Protein AF-A0A2S1LBQ6-F1 (afdb_monomer)

Solvent-accessible surface area (backbone atoms only — not comparable to full-atom values): 3784 Å² total; per-residue (Å²): 115,74,65,58,57,51,54,51,53,52,52,52,47,52,52,50,51,51,51,53,49,48,40,63,75,75,32,53,94,71,51,45,81,65,47,52,51,52,47,52,51,52,54,52,50,48,51,50,51,50,51,49,52,52,54,55,52,53,63,55,60,67,63,72,76,116

Structure (mmCIF, N/CA/C/O backbone):
data_AF-A0A2S1LBQ6-F1
#
_entry.id   AF-A0A2S1LBQ6-F1
#
loop_
_atom_site.group_PDB
_atom_site.id
_atom_site.type_symbol
_atom_site.label_atom_id
_atom_site.label_alt_id
_atom_site.label_comp_id
_atom_site.label_asym_id
_atom_site.label_entity_id
_atom_site.label_seq_id
_atom_site.pdbx_PDB_ins_code
_atom_site.Cartn_x
_atom_site.Cartn_y
_atom_site.Cartn_z
_atom_site.occupancy
_atom_site.B_iso_or_equiv
_atom_site.auth_seq_id
_atom_site.auth_comp_id
_atom_site.auth_asym_id
_atom_site.auth_atom_id
_atom_site.pdbx_PDB_model_num
ATOM 1 N N . MET A 1 1 ? -8.382 9.543 19.460 1.00 53.81 1 MET A N 1
ATOM 2 C CA . MET A 1 1 ? -7.172 8.749 19.136 1.00 53.81 1 MET A CA 1
ATOM 3 C C . MET A 1 1 ? -7.401 7.656 18.081 1.00 53.81 1 MET A C 1
ATOM 5 O O . MET A 1 1 ? -6.780 7.733 17.034 1.00 53.81 1 MET A O 1
ATOM 9 N N . LYS A 1 2 ? -8.300 6.670 18.273 1.00 59.81 2 LYS A N 1
ATOM 10 C CA . LYS A 1 2 ? -8.465 5.540 17.318 1.00 59.81 2 LYS A CA 1
ATOM 11 C C . LYS A 1 2 ? -8.959 5.928 15.909 1.00 59.81 2 LYS A C 1
ATOM 13 O O . LYS A 1 2 ? -8.574 5.291 14.938 1.00 59.81 2 LYS A O 1
ATOM 18 N N . LYS A 1 3 ? -9.784 6.979 15.791 1.00 66.56 3 LYS A N 1
ATOM 19 C CA . LYS A 1 3 ? -10.310 7.461 14.496 1.00 66.56 3 LYS A CA 1
ATOM 20 C C . LYS A 1 3 ? -9.207 8.041 13.598 1.00 66.56 3 LYS A C 1
ATOM 22 O O . LYS A 1 3 ? -9.184 7.752 12.414 1.00 66.56 3 LYS A O 1
ATOM 27 N N . ILE A 1 4 ? -8.255 8.780 14.173 1.00 77.88 4 ILE A N 1
ATOM 28 C CA . ILE A 1 4 ? -7.101 9.343 13.450 1.00 77.88 4 ILE A CA 1
ATOM 29 C C . ILE A 1 4 ? -6.214 8.241 12.873 1.00 77.88 4 ILE A C 1
ATOM 31 O O . ILE A 1 4 ? -5.862 8.310 11.703 1.00 77.88 4 ILE A O 1
ATOM 35 N N . ALA A 1 5 ? -5.928 7.191 13.649 1.00 75.00 5 ALA A N 1
ATOM 36 C CA . ALA A 1 5 ? -5.167 6.043 13.156 1.00 75.00 5 ALA A CA 1
ATOM 37 C C . ALA A 1 5 ? -5.882 5.328 11.993 1.00 75.00 5 ALA A C 1
ATOM 39 O O . ALA A 1 5 ? -5.235 4.904 11.040 1.00 75.00 5 ALA A O 1
ATOM 40 N N . PHE A 1 6 ? -7.218 5.248 12.034 1.00 75.12 6 PHE A N 1
ATOM 41 C CA . PHE A 1 6 ? -8.016 4.700 10.936 1.00 75.12 6 PHE A CA 1
ATOM 42 C C . PHE A 1 6 ? -7.932 5.568 9.672 1.00 75.12 6 PHE A C 1
ATOM 44 O O . PHE A 1 6 ? -7.654 5.042 8.599 1.00 75.12 6 PHE A O 1
ATOM 51 N N . TYR A 1 7 ? -8.108 6.890 9.791 1.00 79.31 7 TYR A N 1
ATOM 52 C CA . TYR A 1 7 ? -8.000 7.801 8.645 1.00 79.31 7 TYR A CA 1
ATOM 53 C C . TYR A 1 7 ? -6.578 7.860 8.065 1.00 79.31 7 TYR A C 1
ATOM 55 O O . TYR A 1 7 ? -6.433 7.869 6.846 1.00 79.31 7 TYR A O 1
ATOM 63 N N . LEU A 1 8 ? -5.531 7.822 8.900 1.00 83.50 8 LEU A N 1
ATOM 64 C CA . LEU A 1 8 ? -4.144 7.724 8.427 1.00 83.50 8 LEU A CA 1
ATOM 65 C C . LEU A 1 8 ? -3.903 6.423 7.656 1.00 83.50 8 LEU A C 1
ATOM 67 O O . LEU A 1 8 ? -3.340 6.451 6.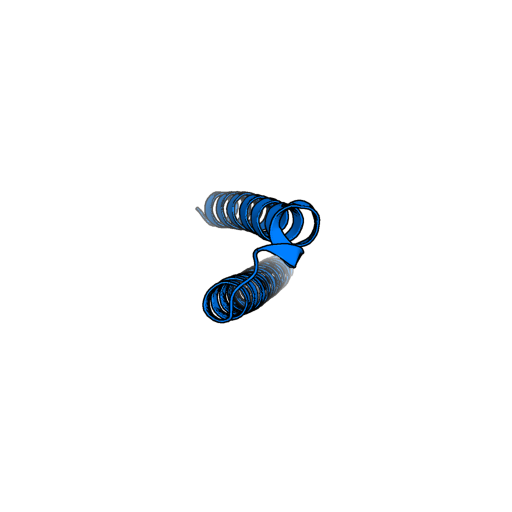566 1.00 83.50 8 LEU A O 1
ATOM 71 N N . SER A 1 9 ? -4.353 5.291 8.207 1.00 74.75 9 SER A N 1
ATOM 72 C CA . SER A 1 9 ? -4.241 3.985 7.551 1.00 74.75 9 SER A CA 1
ATOM 73 C C . SER A 1 9 ? -4.985 3.962 6.215 1.00 74.75 9 SER A C 1
ATOM 75 O O . SER A 1 9 ? -4.493 3.370 5.258 1.00 74.75 9 SER A O 1
ATOM 77 N N . LEU A 1 10 ? -6.145 4.620 6.133 1.00 81.25 10 LEU A N 1
ATOM 78 C CA . LEU A 1 10 ? -6.918 4.749 4.899 1.00 81.25 10 LEU A CA 1
ATOM 79 C C . LEU A 1 10 ? -6.149 5.558 3.845 1.00 81.25 10 LEU A C 1
ATOM 81 O O . LEU A 1 10 ? -6.053 5.137 2.696 1.00 81.25 10 LEU A O 1
ATOM 85 N N . PHE A 1 11 ? -5.568 6.691 4.244 1.00 87.44 11 PHE A N 1
ATOM 86 C CA . PHE A 1 11 ? -4.818 7.570 3.346 1.00 87.44 11 PHE A CA 1
ATOM 87 C C . PHE A 1 11 ? -3.550 6.891 2.807 1.00 87.44 11 PHE A C 1
ATOM 89 O O . PHE A 1 11 ? -3.300 6.905 1.604 1.00 87.44 11 PHE A O 1
ATOM 96 N N . ILE A 1 12 ? -2.796 6.220 3.686 1.00 84.06 12 ILE A N 1
ATOM 97 C CA . ILE A 1 12 ? -1.629 5.402 3.320 1.00 84.06 12 ILE A CA 1
ATOM 98 C C . ILE A 1 12 ? -2.025 4.276 2.367 1.00 84.06 12 ILE A C 1
ATOM 100 O O . ILE A 1 12 ? -1.349 4.058 1.365 1.00 84.06 12 ILE A O 1
ATOM 104 N N . SER A 1 13 ? -3.143 3.595 2.630 1.00 78.12 13 SER A N 1
ATOM 105 C CA . SER A 1 13 ? -3.638 2.545 1.740 1.00 78.12 13 SER A CA 1
ATOM 106 C C . SER A 1 13 ? -3.972 3.088 0.350 1.00 78.12 13 SER A C 1
ATOM 108 O O . SER A 1 13 ? -3.644 2.446 -0.644 1.00 78.12 13 SER A O 1
ATOM 110 N N . LEU A 1 14 ? -4.595 4.266 0.259 1.00 84.94 14 LEU A N 1
ATOM 111 C CA . LEU A 1 14 ? -4.941 4.893 -1.018 1.00 84.94 14 LEU A CA 1
ATOM 112 C C . LEU A 1 14 ? -3.687 5.287 -1.816 1.00 84.94 14 LEU A C 1
ATOM 114 O O . LEU A 1 14 ? -3.616 5.058 -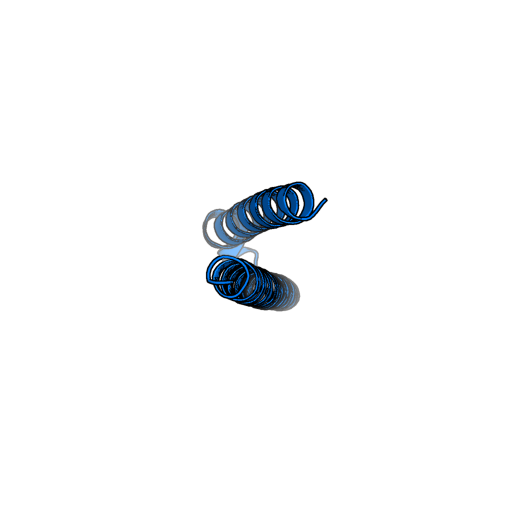3.023 1.00 84.94 14 LEU A O 1
ATOM 118 N N . TYR A 1 15 ? -2.671 5.813 -1.127 1.00 86.38 15 TYR A N 1
ATOM 119 C CA . TYR A 1 15 ? -1.374 6.142 -1.720 1.00 86.38 15 TYR A CA 1
ATOM 120 C C . TYR A 1 15 ? -0.630 4.899 -2.237 1.00 86.38 15 TYR A C 1
ATOM 122 O O . TYR A 1 15 ? -0.068 4.923 -3.336 1.00 86.38 15 TYR A O 1
ATOM 130 N N . LEU A 1 16 ? -0.672 3.791 -1.486 1.00 79.75 16 LEU A N 1
ATOM 131 C CA . LEU A 1 16 ? -0.131 2.500 -1.925 1.00 79.75 16 LEU A CA 1
ATOM 132 C C . LEU A 1 16 ? -0.831 2.002 -3.195 1.00 79.75 16 LEU A C 1
ATOM 134 O O . LEU A 1 16 ? -0.163 1.593 -4.139 1.00 79.75 16 LEU A O 1
ATOM 138 N N . VAL A 1 17 ? -2.164 2.076 -3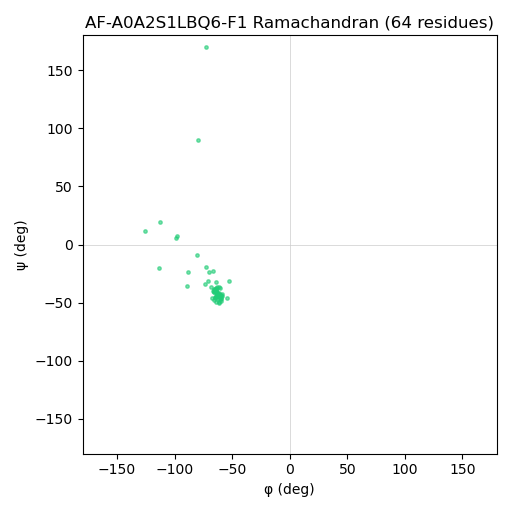.255 1.00 83.25 17 VAL A N 1
ATOM 139 C CA . VAL A 1 17 ? -2.932 1.663 -4.444 1.00 83.25 17 VAL A CA 1
ATOM 140 C C . VAL A 1 17 ? -2.546 2.494 -5.665 1.00 83.25 17 VAL A C 1
ATOM 142 O O . VAL A 1 17 ? -2.342 1.932 -6.743 1.00 83.25 17 VAL A O 1
ATOM 145 N N . PHE A 1 18 ? -2.404 3.811 -5.505 1.00 84.44 18 PHE A N 1
ATOM 146 C CA . PHE A 1 18 ? -1.978 4.690 -6.594 1.00 84.44 18 PHE A CA 1
ATOM 147 C C . PHE A 1 18 ? -0.566 4.343 -7.078 1.00 84.44 18 PHE A C 1
ATOM 149 O O . PHE A 1 18 ? -0.331 4.239 -8.279 1.00 84.44 18 PHE A O 1
ATOM 156 N N . THR A 1 19 ? 0.354 4.087 -6.146 1.00 81.88 19 THR A N 1
ATOM 157 C CA . THR A 1 19 ? 1.733 3.684 -6.450 1.00 81.88 19 THR A CA 1
ATOM 158 C C . THR A 1 19 ? 1.771 2.363 -7.216 1.00 81.88 19 THR A C 1
ATOM 160 O O . THR A 1 19 ? 2.374 2.292 -8.284 1.00 81.88 19 THR A O 1
ATOM 163 N N . ILE A 1 20 ? 1.072 1.336 -6.725 1.00 82.12 20 ILE A N 1
ATOM 164 C CA . ILE A 1 20 ? 0.977 0.021 -7.373 1.00 82.12 20 ILE A CA 1
ATOM 165 C C . ILE A 1 20 ? 0.375 0.154 -8.776 1.00 82.12 20 ILE A C 1
ATOM 167 O O . ILE A 1 20 ? 0.939 -0.380 -9.727 1.00 82.12 20 ILE A O 1
ATOM 171 N N . SER A 1 21 ? -0.728 0.897 -8.921 1.00 81.88 21 SER A N 1
ATOM 172 C CA . SER A 1 21 ? -1.422 1.076 -10.205 1.00 81.88 21 SER A CA 1
ATOM 173 C C . SER A 1 21 ? -0.566 1.834 -11.216 1.00 81.88 21 SER A C 1
ATOM 175 O O . SER A 1 21 ? -0.515 1.459 -12.383 1.00 81.88 21 SER A O 1
ATOM 177 N N . ASN 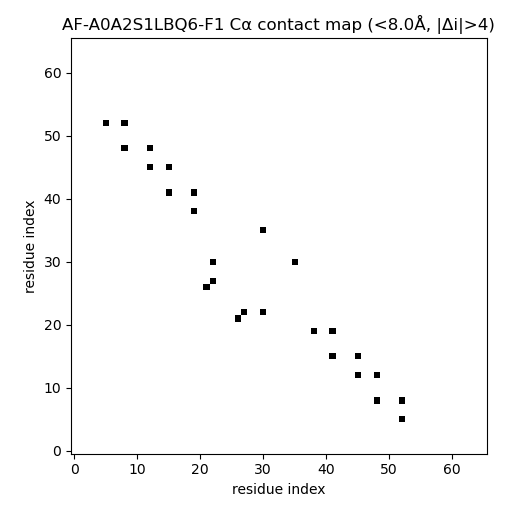A 1 22 ? 0.152 2.868 -10.771 1.00 83.19 22 ASN A N 1
ATOM 178 C CA . ASN A 1 22 ? 1.055 3.631 -11.627 1.00 83.19 22 ASN A CA 1
ATOM 179 C C . ASN A 1 22 ? 2.218 2.760 -12.130 1.00 83.19 22 ASN A C 1
ATOM 181 O O . ASN A 1 22 ? 2.605 2.832 -13.296 1.00 83.19 22 ASN A O 1
ATOM 185 N N . ILE A 1 23 ? 2.745 1.885 -11.268 1.00 81.12 23 ILE A N 1
ATOM 186 C CA . ILE A 1 23 ? 3.790 0.940 -11.662 1.00 81.12 23 ILE A CA 1
ATOM 187 C C . ILE A 1 23 ? 3.238 -0.096 -12.653 1.00 81.12 23 ILE A C 1
ATOM 189 O O . ILE A 1 23 ? 3.860 -0.330 -13.686 1.00 81.12 23 ILE A O 1
ATOM 193 N N . PHE A 1 24 ? 2.062 -0.667 -12.378 1.00 79.00 24 PHE A N 1
ATOM 194 C CA . PHE A 1 24 ? 1.421 -1.669 -13.237 1.00 79.00 24 PHE A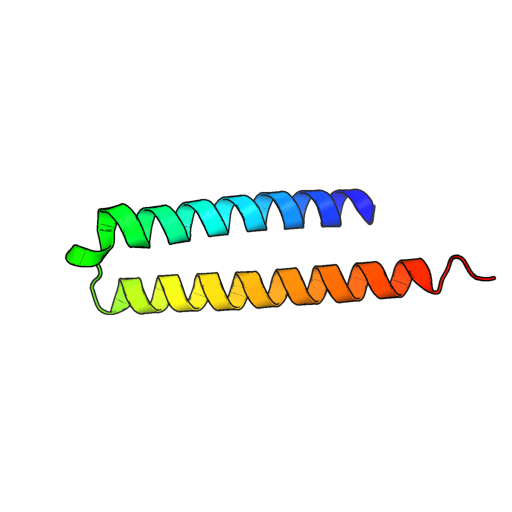 CA 1
ATOM 195 C C . PHE A 1 24 ? 1.026 -1.133 -14.619 1.00 79.00 24 PHE A C 1
ATOM 197 O O . PHE A 1 24 ? 1.129 -1.862 -15.598 1.00 79.00 24 PHE A O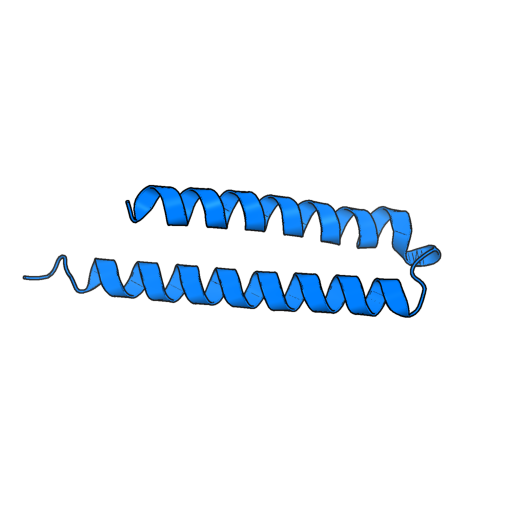 1
ATOM 204 N N . LEU A 1 25 ? 0.553 0.113 -14.706 1.00 77.94 25 LEU A N 1
ATOM 205 C CA . LEU A 1 25 ? 0.046 0.686 -15.958 1.00 77.94 25 LEU A CA 1
ATOM 206 C C . LEU A 1 25 ? 1.129 1.374 -16.790 1.00 77.94 25 LEU A C 1
ATOM 208 O O . LEU A 1 25 ? 1.072 1.316 -18.013 1.00 77.94 25 LEU A O 1
ATOM 212 N N . TYR A 1 26 ? 2.099 2.032 -16.150 1.00 77.19 26 TYR A N 1
ATOM 213 C CA . TYR A 1 26 ? 3.057 2.889 -16.859 1.00 77.19 26 TYR A CA 1
ATOM 214 C C . TYR A 1 26 ? 4.496 2.376 -16.831 1.00 77.19 26 TYR A C 1
ATOM 216 O O . TYR A 1 26 ? 5.307 2.805 -17.647 1.00 77.19 26 TYR A O 1
ATOM 224 N N . HIS A 1 27 ? 4.844 1.497 -15.888 1.00 72.19 27 HIS A N 1
ATOM 225 C CA . HIS A 1 27 ? 6.232 1.076 -15.670 1.00 72.19 27 HIS A CA 1
ATOM 226 C C . HIS A 1 27 ? 6.422 -0.440 -15.714 1.00 72.19 27 HIS A C 1
ATOM 228 O O . HIS A 1 27 ? 7.510 -0.906 -15.380 1.00 72.19 27 HIS A O 1
ATOM 234 N N . ILE A 1 28 ? 5.421 -1.207 -16.158 1.00 73.00 28 ILE A N 1
ATOM 235 C CA . ILE A 1 28 ? 5.504 -2.671 -16.202 1.00 73.00 28 ILE A CA 1
ATOM 236 C C . ILE A 1 28 ? 6.603 -3.151 -17.158 1.00 73.00 28 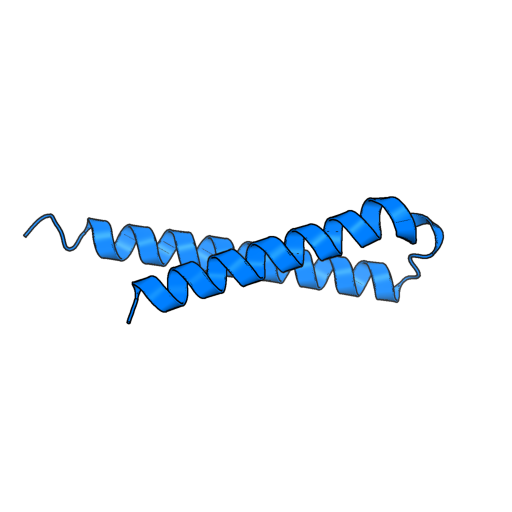ILE A C 1
ATOM 238 O O . ILE A 1 28 ? 7.364 -4.051 -16.816 1.00 73.00 28 ILE A O 1
ATOM 242 N N . ASP A 1 29 ? 6.789 -2.454 -18.282 1.00 70.38 29 ASP A N 1
ATOM 243 C CA . ASP A 1 29 ? 7.854 -2.731 -19.255 1.00 70.38 29 ASP A CA 1
ATOM 244 C C . ASP A 1 29 ? 9.248 -2.322 -18.754 1.00 70.38 29 ASP A C 1
ATOM 246 O O . ASP A 1 29 ? 10.266 -2.806 -19.246 1.00 70.38 29 ASP A O 1
ATOM 250 N N . LYS A 1 30 ? 9.315 -1.436 -17.751 1.00 69.62 30 LYS A N 1
ATOM 251 C CA . LYS A 1 30 ? 10.563 -1.047 -17.070 1.00 69.62 30 LYS A CA 1
ATOM 252 C C . LYS A 1 30 ? 10.768 -1.792 -15.754 1.00 69.62 30 LYS A C 1
ATOM 254 O O . LYS A 1 30 ? 11.704 -1.484 -15.008 1.00 69.62 30 LYS A O 1
ATOM 259 N N . LEU A 1 31 ? 9.896 -2.748 -15.443 1.00 68.44 31 LEU A N 1
ATOM 260 C CA . LEU A 1 31 ? 9.874 -3.404 -14.154 1.00 68.44 31 LEU A CA 1
ATOM 261 C C . LEU A 1 31 ? 10.957 -4.474 -14.094 1.00 68.44 31 LEU A C 1
ATOM 263 O O . LEU A 1 31 ? 10.770 -5.631 -14.457 1.00 68.44 31 LEU A O 1
ATOM 267 N N . ASN A 1 32 ? 12.132 -4.055 -13.639 1.00 70.12 32 ASN A N 1
ATOM 268 C CA . ASN A 1 32 ? 13.244 -4.961 -13.419 1.00 70.12 32 ASN A CA 1
ATOM 269 C C . ASN A 1 32 ? 12.985 -5.837 -12.174 1.00 70.12 32 ASN A C 1
ATOM 271 O O . ASN A 1 32 ? 12.072 -5.569 -11.392 1.00 70.12 32 ASN A O 1
ATOM 275 N N . GLN A 1 33 ? 13.806 -6.860 -11.938 1.00 68.31 33 GLN A N 1
ATOM 276 C CA . GLN A 1 33 ? 13.610 -7.841 -10.854 1.00 68.31 33 GLN A CA 1
ATOM 277 C C . GLN A 1 33 ? 13.412 -7.204 -9.453 1.00 68.31 33 GLN A C 1
ATOM 279 O O . GLN A 1 33 ? 12.628 -7.695 -8.641 1.00 68.31 33 GLN A O 1
ATOM 284 N N . TYR A 1 34 ? 14.033 -6.047 -9.196 1.00 69.38 34 TYR A N 1
ATOM 285 C CA . TYR A 1 34 ? 13.832 -5.243 -7.980 1.00 69.38 34 TYR A CA 1
ATOM 286 C C . TYR A 1 34 ? 12.464 -4.536 -7.906 1.00 69.38 34 TYR A C 1
ATOM 288 O O . TYR A 1 34 ? 11.913 -4.371 -6.818 1.00 69.38 34 TYR A O 1
ATOM 296 N N . GLY A 1 35 ? 11.891 -4.145 -9.046 1.00 72.81 35 GLY A N 1
ATOM 297 C CA . GLY A 1 35 ? 10.565 -3.528 -9.138 1.00 72.81 35 GLY A CA 1
ATOM 298 C C . GLY A 1 35 ? 9.441 -4.502 -8.783 1.00 72.81 35 GLY A C 1
ATOM 299 O O . GLY A 1 35 ? 8.505 -4.122 -8.082 1.00 72.81 35 GLY A O 1
ATOM 300 N N . TYR A 1 36 ? 9.583 -5.777 -9.160 1.00 77.06 36 TYR A N 1
ATOM 301 C CA . TYR A 1 36 ? 8.678 -6.842 -8.715 1.00 77.06 36 TYR A CA 1
ATOM 302 C C . TYR A 1 36 ? 8.748 -7.064 -7.198 1.00 77.06 36 TYR A C 1
ATOM 304 O O . TYR A 1 36 ? 7.711 -7.215 -6.555 1.00 77.06 36 TYR A O 1
ATOM 312 N N . GLY A 1 37 ? 9.948 -7.015 -6.607 1.00 78.62 37 GLY A N 1
ATOM 313 C CA . GLY A 1 37 ? 10.125 -7.089 -5.153 1.00 78.62 37 GLY A CA 1
ATOM 314 C C . GLY A 1 37 ? 9.484 -5.910 -4.411 1.00 78.62 37 GLY A C 1
ATOM 315 O O . GLY A 1 37 ? 8.821 -6.105 -3.393 1.00 78.62 37 GLY A O 1
ATOM 316 N N . PHE A 1 38 ? 9.612 -4.694 -4.949 1.00 79.44 38 PHE A N 1
ATOM 317 C CA . PHE A 1 38 ? 8.964 -3.501 -4.396 1.00 79.44 38 PHE A CA 1
ATOM 318 C C . PHE A 1 38 ? 7.432 -3.596 -4.449 1.00 79.44 38 PHE A C 1
ATOM 320 O O . PHE A 1 38 ? 6.759 -3.329 -3.452 1.00 79.44 38 PHE A O 1
ATOM 327 N N . LEU A 1 39 ? 6.883 -4.039 -5.583 1.00 78.88 39 LEU A N 1
ATOM 328 C CA . LEU A 1 39 ? 5.451 -4.292 -5.756 1.00 78.88 39 LEU A CA 1
ATOM 329 C C . LEU A 1 39 ? 4.930 -5.345 -4.777 1.00 78.88 39 LEU A C 1
ATOM 331 O O . LEU A 1 39 ? 3.945 -5.096 -4.085 1.00 78.88 39 LEU A O 1
ATOM 335 N N . ALA A 1 40 ? 5.620 -6.483 -4.667 1.00 82.19 40 ALA A N 1
ATOM 336 C CA . ALA A 1 40 ? 5.261 -7.540 -3.727 1.00 82.19 40 ALA A CA 1
ATOM 337 C C . ALA A 1 40 ? 5.273 -7.032 -2.275 1.00 82.19 40 ALA A C 1
ATOM 339 O O . ALA A 1 40 ? 4.340 -7.302 -1.515 1.00 82.19 40 ALA A O 1
ATOM 340 N N . GLY A 1 41 ? 6.279 -6.231 -1.904 1.00 83.44 41 GLY A N 1
ATOM 341 C CA . GLY A 1 41 ? 6.355 -5.579 -0.597 1.00 83.44 41 GLY A CA 1
ATOM 342 C C . GLY A 1 41 ? 5.169 -4.648 -0.332 1.00 83.44 41 GLY A C 1
ATOM 343 O O . GLY A 1 41 ? 4.553 -4.731 0.730 1.00 83.44 41 GLY A O 1
ATOM 344 N N . GLN A 1 42 ? 4.794 -3.813 -1.306 1.00 81.44 42 GLN A N 1
ATOM 345 C CA . GLN A 1 42 ? 3.633 -2.922 -1.201 1.00 81.44 42 GLN A CA 1
ATOM 346 C C . GLN A 1 42 ? 2.318 -3.709 -1.074 1.00 81.44 42 GLN A C 1
ATOM 348 O O . GLN A 1 42 ? 1.477 -3.361 -0.246 1.00 81.44 42 GLN A O 1
ATOM 353 N N . SER A 1 43 ? 2.145 -4.805 -1.822 1.00 81.88 43 SER A N 1
ATOM 354 C CA . SER A 1 43 ? 0.967 -5.678 -1.713 1.00 81.88 43 SER A CA 1
ATOM 355 C C . SER A 1 43 ? 0.854 -6.347 -0.339 1.00 81.88 43 SER A C 1
ATOM 357 O O . SER A 1 43 ? -0.229 -6.374 0.247 1.00 81.88 43 SER A O 1
ATOM 359 N N . ILE A 1 44 ? 1.968 -6.836 0.214 1.00 87.69 44 ILE A N 1
ATOM 360 C CA . ILE A 1 44 ? 2.018 -7.411 1.568 1.00 87.69 44 ILE A CA 1
ATOM 361 C C . ILE A 1 44 ? 1.680 -6.353 2.621 1.00 87.69 44 ILE A C 1
ATOM 363 O O . ILE A 1 44 ? 0.897 -6.616 3.536 1.00 87.69 44 ILE A O 1
ATOM 367 N N . LEU A 1 45 ? 2.220 -5.140 2.479 1.00 83.31 45 LEU A N 1
ATOM 368 C CA . LEU A 1 45 ? 1.952 -4.038 3.400 1.00 83.31 45 LEU A CA 1
ATOM 369 C C . LEU A 1 45 ? 0.474 -3.613 3.361 1.00 83.31 45 LEU A C 1
ATOM 371 O O . LEU A 1 45 ? -0.122 -3.347 4.404 1.00 83.31 45 LEU A O 1
ATOM 375 N N . LEU A 1 46 ? -0.140 -3.615 2.174 1.00 81.44 46 LEU A N 1
ATOM 376 C CA . LEU A 1 46 ? -1.563 -3.331 1.982 1.00 81.44 46 LEU A CA 1
ATOM 377 C C . LEU A 1 46 ? -2.444 -4.392 2.657 1.00 81.44 46 LEU A C 1
ATOM 379 O O . LEU A 1 46 ? -3.391 -4.045 3.369 1.00 81.44 46 LEU A O 1
ATOM 383 N N . LEU A 1 47 ? -2.109 -5.677 2.501 1.00 84.00 47 LEU A N 1
ATOM 384 C CA . LEU A 1 47 ? -2.792 -6.771 3.197 1.00 84.00 47 LEU A CA 1
ATOM 385 C C . LEU A 1 47 ? -2.660 -6.644 4.717 1.00 84.00 47 LEU A C 1
ATOM 387 O O . LEU A 1 47 ? -3.650 -6.803 5.434 1.00 84.00 47 LEU A O 1
ATOM 391 N N . PHE A 1 48 ? -1.468 -6.302 5.212 1.00 86.94 48 PHE A N 1
ATOM 392 C CA . PHE A 1 48 ? -1.228 -6.105 6.638 1.00 86.94 48 PHE A CA 1
ATOM 393 C C . PHE A 1 48 ? -2.078 -4.964 7.206 1.00 86.94 48 PHE A C 1
ATOM 395 O O . PHE A 1 48 ? -2.773 -5.161 8.205 1.00 86.94 48 PHE A O 1
ATOM 402 N N . PHE A 1 49 ? -2.086 -3.796 6.555 1.00 79.00 49 PHE A N 1
ATOM 403 C CA . PHE A 1 49 ? -2.919 -2.671 6.983 1.00 79.00 49 PHE A CA 1
ATOM 404 C C . PHE A 1 49 ? -4.407 -3.006 6.913 1.00 79.00 49 PHE A C 1
ATOM 406 O O . PHE A 1 49 ? -5.122 -2.746 7.875 1.00 79.00 49 PHE A O 1
ATOM 413 N N . THR A 1 50 ? -4.863 -3.665 5.845 1.00 80.31 50 THR A N 1
ATOM 414 C CA . THR A 1 50 ? -6.263 -4.097 5.702 1.00 80.31 50 THR A CA 1
ATOM 415 C C . THR A 1 50 ? -6.679 -5.048 6.824 1.00 80.31 50 THR A C 1
ATOM 417 O O . THR A 1 50 ? -7.735 -4.872 7.437 1.00 80.31 50 THR A O 1
ATOM 420 N N . TYR A 1 51 ? -5.830 -6.024 7.153 1.00 84.56 51 TYR A N 1
ATOM 421 C CA . TYR A 1 51 ? -6.057 -6.939 8.268 1.00 84.56 51 TYR A CA 1
ATOM 422 C C . TYR A 1 51 ? -6.106 -6.200 9.612 1.00 84.56 51 TYR A C 1
ATOM 424 O O . TYR A 1 51 ? -7.002 -6.440 10.429 1.00 84.56 51 TYR A O 1
ATOM 432 N N . LEU A 1 52 ? -5.186 -5.256 9.829 1.00 80.25 52 LEU A N 1
ATOM 433 C CA . LEU A 1 52 ? -5.163 -4.423 11.027 1.00 80.25 52 LEU A CA 1
ATOM 434 C C . LEU A 1 52 ? -6.459 -3.609 11.147 1.00 80.25 52 LEU A C 1
ATOM 436 O O . LEU A 1 52 ? -7.097 -3.615 12.200 1.00 80.25 52 LEU A O 1
ATOM 440 N N . THR A 1 53 ? -6.893 -2.970 10.058 1.00 76.12 53 THR A N 1
ATOM 441 C CA . THR A 1 53 ? -8.143 -2.210 9.976 1.00 76.12 53 THR A CA 1
ATOM 442 C C . THR A 1 53 ? -9.359 -3.088 10.281 1.00 76.12 53 THR A C 1
ATOM 444 O O . THR A 1 53 ? -10.217 -2.688 11.074 1.00 76.12 53 THR A O 1
A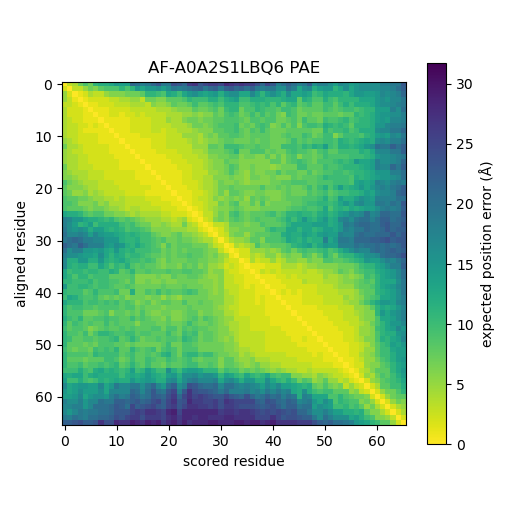TOM 447 N N . TYR A 1 54 ? -9.424 -4.302 9.725 1.00 78.56 54 TYR A N 1
ATOM 448 C CA . TYR A 1 54 ? -10.500 -5.259 9.996 1.00 78.56 54 TYR A CA 1
ATOM 449 C C . TYR A 1 54 ? -10.553 -5.661 11.478 1.00 78.56 54 TYR A C 1
ATOM 451 O O . TYR A 1 54 ? -11.617 -5.620 12.106 1.00 78.56 54 TYR A O 1
ATOM 459 N N . ARG A 1 55 ? -9.396 -5.961 12.081 1.00 76.94 55 ARG A N 1
ATOM 460 C CA . ARG A 1 55 ? -9.297 -6.313 13.505 1.00 76.94 55 ARG A CA 1
ATOM 461 C C . ARG A 1 55 ? -9.669 -5.140 14.417 1.00 76.94 55 ARG A C 1
ATOM 463 O O . ARG A 1 55 ? -10.368 -5.337 15.411 1.00 76.94 55 ARG A O 1
ATOM 470 N N . PHE A 1 56 ? -9.269 -3.917 14.065 1.00 71.12 56 PHE A N 1
ATOM 471 C CA . PHE A 1 56 ? -9.661 -2.701 14.787 1.00 71.12 56 PHE A CA 1
ATOM 472 C C . PHE A 1 56 ? -11.169 -2.434 14.725 1.00 71.12 56 PHE A C 1
ATOM 474 O O . PHE A 1 56 ? -11.743 -1.992 15.723 1.00 71.12 56 PHE A O 1
ATOM 481 N N . LYS A 1 57 ? -11.820 -2.715 13.586 1.00 67.12 57 LYS A N 1
ATOM 482 C CA . LYS A 1 57 ? -13.279 -2.605 13.446 1.00 67.12 57 LYS A CA 1
ATOM 483 C C . LYS A 1 57 ? -13.993 -3.607 14.358 1.00 67.12 57 LYS A C 1
ATOM 485 O O . LYS A 1 57 ? -14.845 -3.186 15.137 1.00 67.12 57 LYS A O 1
ATOM 490 N N . LYS A 1 58 ? -13.593 -4.887 14.333 1.00 64.12 58 LYS A N 1
ATOM 491 C CA . LYS A 1 58 ? -14.183 -5.943 15.182 1.00 64.12 58 LYS A CA 1
ATOM 492 C C . LYS A 1 58 ? -14.142 -5.582 16.673 1.00 64.12 58 LYS A C 1
ATOM 494 O O . LYS A 1 58 ? -15.165 -5.640 17.347 1.00 64.12 58 LYS A O 1
ATOM 499 N N . ASN A 1 59 ? -12.999 -5.098 17.157 1.00 59.25 59 ASN A N 1
ATOM 500 C CA . ASN A 1 59 ? -12.807 -4.758 18.572 1.00 59.25 59 ASN A CA 1
ATOM 501 C C . ASN A 1 59 ? -13.650 -3.563 19.066 1.00 59.25 59 ASN A C 1
ATOM 503 O O . ASN A 1 59 ? -13.852 -3.407 20.267 1.00 59.25 59 ASN A O 1
ATOM 507 N N . ASN A 1 60 ? -14.101 -2.674 18.174 1.00 57.66 60 ASN A N 1
ATOM 508 C CA . ASN A 1 60 ? -15.005 -1.583 18.557 1.00 57.66 60 ASN A CA 1
ATOM 509 C C . ASN A 1 60 ? -16.485 -1.999 18.486 1.00 57.66 60 ASN A C 1
ATOM 511 O O . ASN A 1 60 ? -17.291 -1.400 19.189 1.00 57.66 60 ASN A O 1
ATOM 515 N N . SER A 1 61 ? -16.842 -3.012 17.688 1.00 53.56 61 SER A N 1
ATOM 516 C CA . SER A 1 61 ? -18.209 -3.552 17.634 1.00 53.56 61 SER A CA 1
ATOM 517 C C . SER A 1 61 ? -18.566 -4.383 18.871 1.0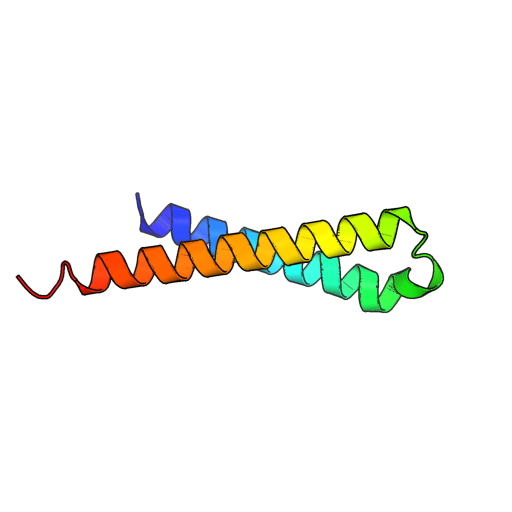0 53.56 61 SER A C 1
ATOM 519 O O . SER A 1 61 ? -19.697 -4.301 19.331 1.00 53.56 61 SER A O 1
ATOM 521 N N . GLU A 1 62 ? -17.609 -5.101 19.467 1.00 53.19 62 GLU A N 1
ATOM 522 C CA . GLU A 1 62 ? -17.824 -5.830 20.735 1.00 53.19 62 GLU A CA 1
ATOM 523 C C . GLU A 1 62 ? -17.978 -4.894 21.949 1.00 53.19 62 GLU A C 1
ATOM 525 O O . GLU A 1 62 ? -18.618 -5.248 22.932 1.00 53.19 62 GLU A O 1
ATOM 530 N N . LYS A 1 63 ? -17.452 -3.662 21.880 1.00 47.88 63 LYS A N 1
ATOM 531 C CA . LYS A 1 63 ? -17.576 -2.666 22.961 1.00 47.88 63 LYS A CA 1
ATOM 532 C C . LYS A 1 63 ? -18.908 -1.910 22.998 1.00 47.88 63 LYS A C 1
ATOM 534 O O . LYS A 1 63 ? -19.128 -1.168 23.944 1.00 47.88 63 LYS A O 1
ATOM 539 N N . LEU A 1 64 ? -19.756 -2.056 21.981 1.00 52.12 64 LEU A N 1
ATOM 540 C CA . LEU A 1 64 ? -21.064 -1.391 21.883 1.00 52.12 64 LEU A CA 1
ATOM 541 C C . LEU A 1 64 ? -22.232 -2.291 22.328 1.00 52.12 64 LEU A C 1
ATOM 543 O O . LEU A 1 64 ? -23.383 -1.910 22.148 1.00 52.12 64 LEU A O 1
ATOM 547 N N . GLN A 1 65 ? -21.942 -3.473 22.882 1.00 50.75 65 GLN A N 1
ATOM 548 C CA . GLN A 1 65 ? -22.945 -4.422 23.387 1.00 50.75 65 GLN A CA 1
ATOM 549 C C . GLN A 1 65 ? -22.926 -4.601 24.916 1.00 50.75 65 GLN A C 1
ATOM 551 O O . GLN A 1 65 ? -23.455 -5.592 25.412 1.00 50.75 65 GLN A O 1
ATOM 556 N N . PHE A 1 66 ? -22.344 -3.656 25.657 1.00 42.47 66 PHE A N 1
ATOM 557 C CA . PHE A 1 66 ? -22.426 -3.602 27.119 1.00 42.47 66 PHE A CA 1
ATOM 558 C C . PHE A 1 66 ? -22.988 -2.259 27.569 1.00 42.47 66 PHE A C 1
ATOM 560 O O . PHE A 1 66 ? -22.513 -1.230 27.033 1.00 42.47 66 PHE A O 1
#

Foldseek 3Di:
DLVVVLVVLVVLLVVLVVVLVCCVPPVVVVCDPVNVVVSVVSVVVSVVSVVVSVVSVVVVVVVVPD

Nearest PDB structures (foldseek):
  5j0j-assembly1_A  TM=7.979E-01  e=8.919E+00  synthetic construct

Mean predicted aligned error: 9.35 Å

pLDDT: mean 74.47, std 10.69, range [42.47, 87.69]

Radius of gyration: 15.72 Å; Cα contacts (8 Å, |Δi|>4): 13; chains: 1; bounding box: 37×17×46 Å

Organism: NCBI:txid1355330

Sequence (66 aa):
MKKIAFYLSLFISLYLVFTISNIFLYHIDKLNQYGYGFLAGQSILLLFFTYLTYRFKKNNSEKLQF

Secondary structure (DSSP, 8-state):
-HHHHHHHHHHHHHHHHHHHHHHHHHSGGG--HHHHHHHHHHHHHHHHHHHHHHHHHHHHHGGG--